Protein AF-A0A2N0PRN5-F1 (afdb_monomer)

Sequence (89 aa):
MNVLKVTHIYKVEEFKNIVETSIKKGQYINIQEVYSILKLSRECNAQGLINFYENHIKSNKEIFREQLNQSENATNEEMLQLINSILER

Secondary structure (DSSP, 8-state):
--HHHHHHHTT-HHHHHHHHHHHHHT----HHHHHHHHHHHHHTT-HHHHHHHHHHHHHTHHHHHHHHHHHTTSS-HHHHHHHHHHHT-

Structure (mmCIF, N/CA/C/O backbone):
data_AF-A0A2N0PRN5-F1
#
_entry.id   AF-A0A2N0PRN5-F1
#
loop_
_atom_site.group_PDB
_atom_site.id
_atom_site.type_symbol
_atom_site.label_atom_id
_atom_site.label_alt_id
_atom_site.label_comp_id
_atom_site.label_asym_id
_atom_site.label_entity_id
_atom_site.label_seq_id
_atom_site.pdbx_PDB_ins_code
_atom_site.Cartn_x
_atom_site.Cartn_y
_atom_site.Cartn_z
_atom_site.occupancy
_atom_site.B_iso_or_equiv
_atom_site.auth_seq_id
_atom_site.auth_comp_id
_atom_site.auth_asym_id
_atom_site.auth_atom_id
_atom_site.pdbx_PDB_model_num
ATOM 1 N N . MET A 1 1 ? 10.129 -10.341 -10.259 1.00 56.81 1 MET A N 1
ATOM 2 C CA . MET A 1 1 ? 9.647 -9.266 -11.156 1.00 56.81 1 MET A CA 1
ATOM 3 C C . MET A 1 1 ? 8.280 -8.818 -10.648 1.00 56.81 1 MET A C 1
ATOM 5 O O . MET A 1 1 ? 7.418 -9.674 -10.517 1.00 56.81 1 MET A O 1
ATOM 9 N N . ASN A 1 2 ? 8.081 -7.546 -10.284 1.00 86.50 2 ASN A N 1
ATOM 10 C CA . ASN A 1 2 ? 6.764 -7.041 -9.864 1.00 86.50 2 ASN A CA 1
ATOM 11 C C . ASN A 1 2 ? 6.082 -6.357 -11.058 1.00 86.50 2 ASN A C 1
ATOM 13 O O . ASN A 1 2 ? 6.696 -5.485 -11.670 1.00 86.50 2 ASN A O 1
ATOM 17 N N . VAL A 1 3 ? 4.848 -6.745 -11.396 1.00 94.56 3 VAL A N 1
ATOM 18 C CA . VAL A 1 3 ? 4.161 -6.255 -12.606 1.00 94.56 3 VAL A CA 1
ATOM 19 C C . VAL A 1 3 ? 3.990 -4.732 -12.584 1.00 94.56 3 VAL A C 1
ATOM 21 O O . VAL A 1 3 ? 4.241 -4.093 -13.599 1.00 94.56 3 VAL A O 1
ATOM 24 N N . LEU A 1 4 ? 3.698 -4.131 -11.423 1.00 95.81 4 LEU A N 1
ATOM 25 C CA . LEU A 1 4 ? 3.578 -2.673 -11.282 1.00 95.81 4 LEU A CA 1
ATOM 26 C C . LEU A 1 4 ? 4.897 -1.952 -11.612 1.00 95.81 4 LEU A C 1
ATOM 28 O O . LEU A 1 4 ? 4.907 -0.928 -12.297 1.00 95.81 4 LEU A O 1
ATOM 32 N N . LYS A 1 5 ? 6.031 -2.523 -11.179 1.00 96.12 5 LYS A N 1
ATOM 33 C CA . LYS A 1 5 ? 7.367 -2.007 -11.520 1.00 96.12 5 LYS A CA 1
ATOM 34 C C . LYS A 1 5 ? 7.645 -2.107 -13.015 1.00 96.12 5 LYS A C 1
ATOM 36 O O . LYS A 1 5 ? 8.179 -1.166 -13.591 1.00 96.12 5 LYS A O 1
ATOM 41 N N . VAL A 1 6 ? 7.271 -3.219 -13.649 1.00 96.38 6 VAL A N 1
ATOM 42 C CA . VAL A 1 6 ? 7.443 -3.409 -15.099 1.00 96.38 6 VAL A CA 1
ATOM 43 C C . VAL A 1 6 ? 6.652 -2.354 -15.867 1.00 96.38 6 VAL A C 1
ATOM 45 O O . VAL A 1 6 ? 7.222 -1.668 -16.713 1.00 96.38 6 VAL A O 1
ATOM 48 N N . THR A 1 7 ? 5.373 -2.160 -15.536 1.00 96.25 7 THR A N 1
ATOM 49 C CA . THR A 1 7 ? 4.542 -1.146 -16.204 1.00 96.25 7 THR A CA 1
ATOM 50 C C . THR A 1 7 ? 5.082 0.265 -16.001 1.00 96.25 7 THR A C 1
ATOM 52 O O . THR A 1 7 ? 5.013 1.078 -16.917 1.00 96.25 7 THR A O 1
ATOM 55 N N . HIS A 1 8 ? 5.669 0.544 -14.832 1.00 95.62 8 HIS A N 1
ATOM 56 C CA . HIS A 1 8 ? 6.295 1.830 -14.542 1.00 95.62 8 HIS A CA 1
ATOM 57 C C . HIS A 1 8 ? 7.576 2.067 -15.361 1.00 95.62 8 HIS A C 1
ATOM 59 O O . HIS A 1 8 ? 7.696 3.105 -16.007 1.00 95.62 8 HIS A O 1
ATOM 65 N N . ILE A 1 9 ? 8.503 1.100 -15.391 1.00 96.69 9 ILE A N 1
ATOM 66 C CA . ILE A 1 9 ? 9.782 1.201 -16.124 1.00 96.69 9 ILE A CA 1
ATOM 67 C C . ILE A 1 9 ? 9.544 1.416 -17.621 1.00 96.69 9 ILE A C 1
ATOM 69 O O . ILE A 1 9 ? 10.162 2.287 -18.231 1.00 96.69 9 ILE A O 1
ATOM 73 N N . TYR A 1 10 ? 8.624 0.646 -18.206 1.00 96.69 10 TYR A N 1
ATOM 74 C CA . TYR A 1 10 ? 8.314 0.724 -19.634 1.00 96.69 10 TYR A CA 1
ATOM 75 C C . TYR A 1 10 ? 7.248 1.774 -19.977 1.00 96.69 10 TYR A C 1
ATOM 77 O O . TYR A 1 10 ? 6.878 1.892 -21.142 1.00 96.69 10 TYR A O 1
ATOM 85 N N . LYS A 1 11 ? 6.773 2.550 -18.991 1.00 95.94 11 LYS A N 1
ATOM 86 C CA . LYS A 1 11 ? 5.787 3.633 -19.165 1.00 95.94 11 LYS A CA 1
ATOM 87 C C . LYS A 1 11 ? 4.503 3.180 -19.881 1.00 95.94 11 LYS A C 1
ATOM 89 O O . LYS A 1 11 ? 3.944 3.904 -20.702 1.00 95.94 11 LYS A O 1
ATOM 94 N N . VAL A 1 12 ? 4.036 1.968 -19.573 1.00 96.38 12 VAL A N 1
ATOM 95 C CA . VAL A 1 12 ? 2.820 1.377 -20.158 1.00 96.38 12 VAL A CA 1
ATOM 96 C C . VAL A 1 12 ? 1.624 1.710 -19.263 1.00 96.38 12 VAL A C 1
ATOM 98 O O . VAL A 1 12 ? 1.174 0.883 -18.468 1.00 96.38 12 VAL A O 1
ATOM 101 N N . GLU A 1 13 ? 1.137 2.949 -19.356 1.00 94.81 13 GLU A N 1
ATOM 102 C CA . GLU A 1 13 ? 0.199 3.516 -18.374 1.00 94.81 13 GLU A CA 1
ATOM 103 C C . GLU A 1 13 ? -1.165 2.806 -18.342 1.00 94.81 13 GLU A C 1
ATOM 105 O O . GLU A 1 13 ? -1.726 2.582 -17.272 1.00 94.81 13 GLU A O 1
ATOM 110 N N . GLU A 1 14 ? -1.679 2.370 -19.496 1.00 96.44 14 GLU A N 1
ATOM 111 C CA . GLU A 1 14 ? -2.929 1.600 -19.563 1.00 96.44 14 GLU A CA 1
ATOM 112 C C . GLU A 1 14 ? -2.825 0.298 -18.757 1.00 96.44 14 GLU A C 1
ATOM 114 O O . GLU A 1 14 ? -3.691 -0.015 -17.937 1.00 96.44 14 GLU A O 1
ATOM 119 N N . PHE A 1 15 ? -1.714 -0.429 -18.914 1.00 96.88 15 PHE A N 1
ATOM 120 C CA . PHE A 1 15 ? -1.497 -1.655 -18.159 1.00 96.88 15 PHE A CA 1
ATOM 121 C C . PHE A 1 15 ? -1.234 -1.364 -16.676 1.00 96.88 15 PHE A C 1
ATOM 123 O O . PHE A 1 15 ? -1.750 -2.078 -15.816 1.00 96.88 15 PHE A O 1
ATOM 130 N N . LYS A 1 16 ? -0.519 -0.278 -16.353 1.00 96.25 16 LYS A N 1
ATOM 131 C CA . LYS A 1 16 ? -0.330 0.178 -14.966 1.00 96.25 16 LYS A CA 1
ATOM 132 C C . LYS A 1 16 ? -1.678 0.391 -14.265 1.00 96.25 16 LYS A C 1
ATOM 134 O O . LYS A 1 16 ? -1.880 -0.122 -13.166 1.00 96.25 16 LYS A O 1
ATOM 139 N N . ASN A 1 17 ? -2.631 1.043 -14.931 1.00 95.81 17 ASN A N 1
ATOM 140 C CA . ASN A 1 17 ? -3.977 1.278 -14.396 1.00 95.81 17 ASN A CA 1
ATOM 141 C C . ASN A 1 17 ? -4.755 -0.025 -14.138 1.00 95.81 17 ASN A C 1
ATOM 143 O O . ASN A 1 17 ? -5.447 -0.150 -13.120 1.00 95.81 17 ASN A O 1
ATOM 147 N N . ILE A 1 18 ? -4.625 -1.018 -15.026 1.00 97.25 18 ILE A N 1
ATOM 148 C CA . ILE A 1 18 ? -5.221 -2.353 -14.844 1.00 97.25 18 ILE A CA 1
ATOM 149 C C . ILE A 1 18 ? -4.606 -3.057 -13.628 1.00 97.25 18 ILE A C 1
ATOM 151 O O . ILE A 1 18 ? -5.331 -3.642 -12.816 1.00 97.25 18 ILE A O 1
ATOM 155 N N . VAL A 1 19 ? -3.283 -2.977 -13.474 1.00 96.94 19 VAL A N 1
ATOM 156 C CA . VAL A 1 19 ? -2.559 -3.560 -12.337 1.00 96.94 19 VAL A CA 1
ATOM 157 C C . VAL A 1 19 ? -2.997 -2.902 -11.029 1.00 96.94 19 VAL A C 1
ATOM 159 O O . VAL A 1 19 ? -3.393 -3.612 -10.106 1.00 96.94 19 VAL A O 1
ATOM 162 N N . GLU A 1 20 ? -3.018 -1.567 -10.951 1.00 97.00 20 GLU A N 1
ATOM 163 C CA . GLU A 1 20 ? -3.487 -0.844 -9.761 1.00 97.00 20 GLU A CA 1
ATOM 164 C C . GLU A 1 20 ? -4.928 -1.222 -9.397 1.00 97.00 20 GLU A C 1
ATOM 166 O O . GLU A 1 20 ? -5.229 -1.490 -8.234 1.00 97.00 20 GLU A O 1
ATOM 171 N N . THR A 1 21 ? -5.819 -1.300 -10.388 1.00 97.38 21 THR A N 1
ATOM 172 C CA . THR A 1 21 ? -7.218 -1.698 -10.176 1.00 97.38 21 THR A CA 1
ATOM 173 C C . THR A 1 21 ? -7.327 -3.128 -9.647 1.00 97.38 21 THR A C 1
ATOM 175 O O . THR A 1 21 ? -8.135 -3.401 -8.759 1.00 97.38 21 THR A O 1
ATOM 178 N N . SER A 1 22 ? -6.501 -4.041 -10.155 1.00 96.75 22 SER A N 1
ATOM 179 C CA . SER A 1 22 ? -6.483 -5.440 -9.719 1.00 96.75 22 SER A CA 1
ATOM 180 C C . SER A 1 22 ? -5.983 -5.579 -8.280 1.00 96.75 22 SER A C 1
ATOM 182 O O . SER A 1 22 ? -6.597 -6.292 -7.493 1.00 96.75 22 SER A O 1
ATOM 184 N N . ILE A 1 23 ? -4.940 -4.833 -7.897 1.00 97.00 23 ILE A N 1
ATOM 185 C CA . ILE A 1 23 ? -4.428 -4.819 -6.516 1.00 97.00 23 ILE A CA 1
ATOM 186 C C . ILE A 1 23 ? -5.477 -4.245 -5.549 1.00 97.00 23 ILE A C 1
ATOM 188 O O . ILE A 1 23 ? -5.651 -4.771 -4.452 1.00 97.00 23 ILE A O 1
ATOM 192 N N . LYS A 1 24 ? -6.211 -3.191 -5.936 1.00 97.50 24 LYS A N 1
ATOM 193 C CA . LYS A 1 24 ? -7.285 -2.608 -5.102 1.00 97.50 24 LYS A CA 1
ATOM 194 C C . LYS A 1 24 ? -8.421 -3.595 -4.831 1.00 97.50 24 LYS A C 1
ATOM 196 O O 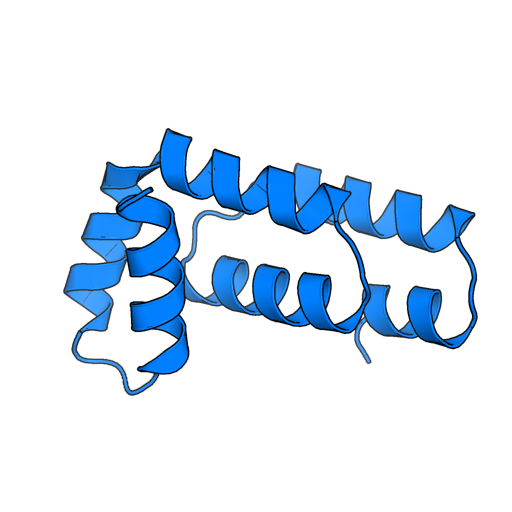. LYS A 1 24 ? -8.939 -3.628 -3.719 1.00 97.50 24 LYS A O 1
ATOM 201 N N . LYS A 1 25 ? -8.789 -4.417 -5.822 1.00 96.50 25 LYS A N 1
ATOM 202 C CA . LYS A 1 25 ? -9.822 -5.460 -5.669 1.00 96.50 25 LYS A CA 1
ATOM 203 C C . LYS A 1 25 ? -9.454 -6.521 -4.631 1.00 96.50 25 LYS A C 1
ATOM 205 O O . LYS A 1 25 ? -10.359 -7.128 -4.076 1.00 96.50 25 LYS A O 1
ATOM 210 N N . GLY A 1 26 ? -8.161 -6.727 -4.372 1.00 94.12 26 GLY A N 1
ATOM 211 C CA . GLY A 1 26 ? -7.695 -7.669 -3.357 1.00 94.12 26 GLY A CA 1
ATOM 212 C C . GLY A 1 26 ? -8.071 -7.275 -1.929 1.00 94.12 26 GLY A C 1
ATOM 213 O O . GLY A 1 26 ? -8.196 -8.163 -1.098 1.00 94.12 26 GLY A O 1
ATOM 214 N N . GLN A 1 27 ? -8.275 -5.976 -1.653 1.00 94.50 27 GLN A N 1
ATOM 215 C CA . GLN A 1 27 ? -8.619 -5.449 -0.321 1.00 94.50 27 GLN A CA 1
ATOM 216 C C . GLN A 1 27 ? -7.788 -6.092 0.804 1.00 94.50 27 GLN A C 1
ATOM 218 O O . GLN A 1 27 ? -8.326 -6.573 1.799 1.00 94.50 27 GLN A O 1
ATOM 223 N N . TYR A 1 28 ? -6.468 -6.151 0.605 1.00 96.38 28 TYR A N 1
ATOM 224 C CA . TYR A 1 28 ? -5.568 -6.829 1.533 1.00 96.38 28 TYR A CA 1
ATOM 225 C C . TYR A 1 28 ? -5.609 -6.166 2.913 1.00 96.38 28 TYR A C 1
ATOM 227 O O . TYR A 1 28 ? -5.499 -4.944 3.029 1.00 96.38 28 TYR A O 1
ATOM 235 N N . ILE A 1 29 ? -5.716 -6.997 3.950 1.00 95.44 29 ILE A N 1
ATOM 236 C CA . ILE A 1 29 ? -5.738 -6.570 5.356 1.00 95.44 29 ILE A CA 1
ATOM 237 C C . ILE A 1 29 ? -4.509 -7.032 6.140 1.00 95.44 29 ILE A C 1
ATOM 239 O O . ILE A 1 29 ? -4.330 -6.607 7.277 1.00 95.44 29 ILE A O 1
ATOM 243 N N . ASN A 1 30 ? -3.663 -7.896 5.572 1.00 94.75 30 ASN A N 1
ATOM 244 C CA . ASN A 1 30 ? -2.425 -8.298 6.227 1.00 94.75 30 ASN A CA 1
ATOM 245 C C . ASN A 1 30 ? -1.419 -7.141 6.189 1.00 94.75 30 ASN A C 1
ATOM 247 O O . ASN A 1 30 ? -1.121 -6.589 5.127 1.00 94.75 30 ASN A O 1
ATOM 251 N N . ILE A 1 31 ? -0.864 -6.789 7.344 1.00 93.75 31 ILE A N 1
ATOM 252 C CA . ILE A 1 31 ? 0.016 -5.630 7.487 1.00 93.75 31 ILE A CA 1
ATOM 253 C C . ILE A 1 31 ? 1.280 -5.712 6.620 1.00 93.75 31 ILE A C 1
ATOM 255 O O . ILE A 1 31 ? 1.692 -4.703 6.046 1.00 93.75 31 ILE A O 1
ATOM 259 N N . GLN A 1 32 ? 1.864 -6.902 6.457 1.00 92.56 32 GLN A N 1
ATOM 260 C CA . GLN A 1 32 ? 3.075 -7.094 5.656 1.00 92.56 32 GLN A CA 1
ATOM 261 C C . GLN A 1 32 ? 2.779 -6.951 4.160 1.00 92.56 32 GLN A C 1
ATOM 263 O O . GLN A 1 32 ? 3.560 -6.340 3.422 1.00 92.56 32 GLN A O 1
ATOM 268 N N . GLU A 1 33 ? 1.635 -7.472 3.709 1.00 94.25 33 GLU A N 1
ATOM 269 C CA . GLU A 1 33 ? 1.176 -7.329 2.325 1.00 94.25 33 GLU A CA 1
ATOM 270 C C . GLU A 1 33 ? 0.896 -5.861 2.002 1.00 94.25 33 GLU A C 1
ATOM 272 O O . GLU A 1 33 ? 1.408 -5.327 1.016 1.00 94.25 33 GLU A O 1
ATOM 277 N N . VAL A 1 34 ? 0.151 -5.177 2.874 1.00 96.25 34 VAL A N 1
ATOM 278 C CA . VAL A 1 34 ? -0.202 -3.764 2.705 1.00 96.25 34 VAL A CA 1
ATOM 279 C C . VAL A 1 34 ? 1.033 -2.869 2.740 1.00 96.25 34 VAL A C 1
ATOM 281 O O . VAL A 1 34 ? 1.170 -1.988 1.889 1.00 9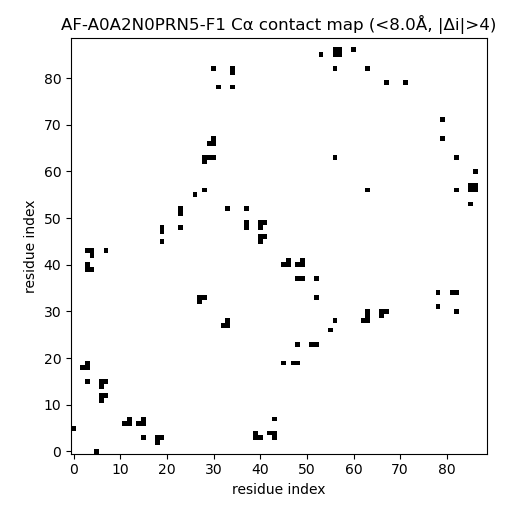6.25 34 VAL A O 1
ATOM 284 N N . TYR A 1 35 ? 1.978 -3.116 3.649 1.00 95.44 35 TYR A N 1
ATOM 285 C CA . TYR A 1 35 ? 3.264 -2.416 3.663 1.00 95.44 35 TYR A CA 1
ATOM 286 C C . TYR A 1 35 ? 4.030 -2.606 2.352 1.00 95.44 35 TYR A C 1
ATOM 288 O O . TYR A 1 35 ? 4.489 -1.631 1.753 1.00 95.44 35 TYR A O 1
ATOM 296 N N . SER A 1 36 ? 4.122 -3.847 1.868 1.00 94.69 36 SER A N 1
ATOM 297 C CA . SER A 1 36 ? 4.806 -4.163 0.611 1.00 94.69 36 SER A CA 1
ATOM 298 C C . SER A 1 36 ? 4.157 -3.443 -0.571 1.00 94.69 36 SER A C 1
ATOM 300 O O . SER A 1 36 ? 4.856 -2.862 -1.405 1.00 94.69 36 SER A O 1
ATOM 302 N N . ILE A 1 37 ? 2.822 -3.416 -0.618 1.00 96.50 37 ILE A N 1
ATOM 303 C CA . ILE A 1 37 ? 2.053 -2.686 -1.629 1.00 96.50 37 ILE A CA 1
ATOM 304 C C . ILE A 1 37 ? 2.334 -1.186 -1.546 1.00 96.50 37 ILE A C 1
ATOM 306 O O . ILE A 1 37 ? 2.636 -0.580 -2.572 1.00 96.50 37 ILE A O 1
ATOM 310 N N . LEU A 1 38 ? 2.278 -0.576 -0.360 1.00 97.31 38 LEU A N 1
ATOM 311 C CA . LEU A 1 38 ? 2.534 0.857 -0.182 1.00 97.31 38 LEU A CA 1
ATOM 312 C C . LEU A 1 38 ? 3.960 1.238 -0.591 1.00 97.31 38 LEU A C 1
ATOM 314 O O . LEU A 1 38 ? 4.145 2.227 -1.303 1.00 97.31 38 LEU A O 1
ATOM 318 N N . LYS A 1 39 ? 4.958 0.437 -0.200 1.00 96.00 39 LYS A N 1
ATOM 319 C CA . LYS A 1 39 ? 6.362 0.642 -0.580 1.00 96.00 39 LYS A CA 1
ATOM 320 C C . LYS A 1 39 ? 6.525 0.629 -2.099 1.00 96.00 39 LYS A C 1
ATOM 322 O O . LYS A 1 39 ? 7.012 1.597 -2.678 1.00 96.00 39 LYS A O 1
ATOM 327 N N . LEU A 1 40 ? 6.014 -0.412 -2.757 1.00 96.12 40 LEU A N 1
ATOM 328 C CA . LEU A 1 40 ? 6.044 -0.529 -4.216 1.00 96.12 40 LEU A CA 1
ATOM 329 C C . LEU A 1 40 ? 5.271 0.593 -4.916 1.00 96.12 40 LEU A C 1
ATOM 331 O O . LEU A 1 40 ? 5.706 1.084 -5.955 1.00 96.12 40 LEU A O 1
ATOM 335 N N . SER A 1 41 ? 4.139 1.010 -4.350 1.00 96.81 41 SER A N 1
ATOM 336 C CA . SER A 1 41 ? 3.314 2.079 -4.913 1.00 96.81 41 SER A CA 1
ATOM 337 C C . SER A 1 41 ? 4.055 3.414 -4.916 1.00 96.81 41 SER A C 1
ATOM 339 O O . SER A 1 41 ? 3.989 4.137 -5.908 1.00 96.81 41 SER A O 1
ATOM 341 N N . ARG A 1 42 ? 4.806 3.720 -3.849 1.00 96.38 42 ARG A N 1
ATOM 342 C CA . ARG A 1 42 ? 5.667 4.912 -3.782 1.00 96.38 42 ARG A CA 1
ATOM 343 C C . ARG A 1 42 ? 6.816 4.838 -4.778 1.00 96.38 42 ARG A C 1
ATOM 345 O O . ARG A 1 42 ? 7.030 5.793 -5.510 1.00 96.38 42 ARG A O 1
ATOM 352 N N . GLU A 1 43 ? 7.485 3.691 -4.875 1.00 95.88 43 GLU A N 1
ATOM 353 C CA . GLU A 1 43 ? 8.565 3.476 -5.851 1.00 95.88 43 GLU A CA 1
ATOM 354 C C . GLU A 1 43 ? 8.093 3.614 -7.311 1.00 95.88 43 GLU A C 1
ATOM 356 O O . GLU A 1 43 ? 8.881 3.986 -8.174 1.00 95.88 43 GLU A O 1
ATOM 361 N N . CYS A 1 44 ? 6.819 3.323 -7.600 1.00 96.12 44 CYS A N 1
ATOM 362 C CA . CYS A 1 44 ? 6.252 3.359 -8.955 1.00 96.12 44 CYS A CA 1
ATOM 363 C C . CYS A 1 44 ? 5.411 4.614 -9.254 1.00 96.12 44 CYS A C 1
ATOM 365 O O . CYS A 1 44 ? 4.734 4.661 -10.290 1.00 96.12 44 CYS A O 1
ATOM 367 N N . ASN A 1 45 ? 5.390 5.605 -8.351 1.00 94.62 45 ASN A N 1
ATOM 368 C CA . ASN A 1 45 ? 4.511 6.779 -8.425 1.00 94.62 45 ASN A CA 1
ATOM 369 C C . ASN A 1 45 ? 3.039 6.399 -8.710 1.00 94.62 45 ASN A C 1
ATOM 371 O O . ASN A 1 45 ? 2.392 6.943 -9.606 1.00 94.62 45 ASN A O 1
ATOM 375 N N . ALA A 1 46 ? 2.516 5.398 -7.999 1.00 96.19 46 ALA A N 1
ATOM 376 C CA . ALA A 1 46 ? 1.144 4.898 -8.118 1.00 96.19 46 ALA A CA 1
ATOM 377 C C . ALA A 1 46 ? 0.231 5.579 -7.081 1.00 96.19 46 ALA A C 1
ATOM 379 O O . ALA A 1 46 ? -0.252 4.950 -6.137 1.00 96.19 46 ALA A O 1
ATOM 380 N N . GLN A 1 47 ? 0.026 6.895 -7.217 1.00 96.19 47 GLN A N 1
ATOM 381 C CA . GLN A 1 47 ? -0.662 7.703 -6.197 1.00 96.19 47 GLN A CA 1
ATOM 382 C C . GLN A 1 47 ? -2.091 7.222 -5.909 1.00 96.19 47 GLN A C 1
ATOM 384 O O . GLN A 1 47 ? -2.542 7.245 -4.764 1.00 96.19 47 GLN A O 1
ATOM 389 N N . GLY A 1 48 ? -2.797 6.734 -6.932 1.00 95.56 48 GLY A N 1
ATOM 390 C CA . GLY A 1 48 ? -4.136 6.180 -6.769 1.00 95.56 48 GLY A CA 1
ATOM 391 C C . GLY A 1 48 ? -4.163 4.936 -5.877 1.00 95.56 48 GLY A C 1
ATOM 392 O O . GLY A 1 48 ? -5.166 4.700 -5.203 1.00 95.56 48 GLY A O 1
ATOM 393 N N . LEU A 1 49 ? -3.097 4.135 -5.877 1.00 96.75 49 LEU A N 1
ATOM 394 C CA . LEU A 1 49 ? -2.948 2.958 -5.024 1.00 96.75 49 LEU A CA 1
ATOM 395 C C . LEU A 1 49 ? -2.534 3.339 -3.596 1.00 96.75 49 LEU A C 1
ATOM 397 O O . LEU A 1 49 ? -3.085 2.785 -2.646 1.00 96.75 49 LEU A O 1
ATOM 401 N N . ILE A 1 50 ? -1.653 4.338 -3.450 1.00 97.94 50 ILE A N 1
ATOM 402 C CA . ILE A 1 50 ? -1.258 4.906 -2.148 1.00 97.94 50 ILE A CA 1
ATOM 403 C C . ILE A 1 50 ? -2.493 5.414 -1.402 1.00 97.94 50 ILE A C 1
ATOM 405 O O . ILE A 1 50 ? -2.792 4.938 -0.310 1.00 97.94 50 ILE A O 1
ATOM 409 N N . ASN A 1 51 ? -3.260 6.314 -2.027 1.00 97.88 51 ASN A N 1
ATOM 410 C CA . ASN A 1 51 ? -4.438 6.920 -1.403 1.00 97.88 51 ASN A CA 1
ATOM 411 C C . ASN A 1 51 ? -5.479 5.866 -1.006 1.00 97.88 51 ASN A C 1
ATOM 413 O O . ASN A 1 51 ? -6.111 5.969 0.043 1.00 97.88 51 ASN A O 1
ATOM 417 N N . PHE A 1 52 ? -5.659 4.843 -1.848 1.00 98.12 52 PHE A N 1
ATOM 418 C CA . PHE A 1 52 ? -6.583 3.756 -1.556 1.00 98.12 52 PHE A CA 1
ATOM 419 C C . PHE A 1 52 ? -6.172 2.997 -0.292 1.00 98.12 52 PHE A C 1
ATOM 421 O O . PHE A 1 52 ? -6.997 2.851 0.605 1.00 98.12 52 PHE A O 1
ATOM 428 N N . TYR A 1 53 ? -4.917 2.545 -0.195 1.00 98.06 53 TYR A N 1
ATOM 429 C CA . TYR A 1 53 ? -4.476 1.749 0.953 1.00 98.06 53 TYR A CA 1
ATOM 430 C C . TYR A 1 53 ? -4.323 2.571 2.233 1.00 98.06 53 TYR A C 1
ATOM 432 O O . TYR A 1 53 ? -4.632 2.055 3.301 1.00 98.06 53 TYR A O 1
ATOM 440 N N . GLU A 1 54 ? -3.951 3.850 2.155 1.00 97.81 54 GLU A N 1
ATOM 441 C CA . GLU A 1 54 ? -3.968 4.730 3.331 1.00 97.81 54 GLU A CA 1
ATOM 442 C C . GLU A 1 54 ? -5.392 4.877 3.893 1.00 97.81 54 GLU A C 1
ATOM 444 O O . GLU A 1 54 ? -5.612 4.687 5.089 1.00 97.81 54 GLU A O 1
ATOM 449 N N . ASN A 1 55 ? -6.391 5.103 3.033 1.00 97.75 55 ASN A N 1
ATOM 450 C CA . ASN A 1 55 ? -7.795 5.136 3.455 1.00 97.75 55 ASN A CA 1
ATOM 451 C C . ASN A 1 55 ? -8.297 3.768 3.936 1.00 97.75 55 ASN A C 1
ATOM 453 O O . ASN A 1 55 ? -9.098 3.694 4.872 1.00 97.75 55 ASN A O 1
ATOM 457 N N . HIS A 1 56 ? -7.832 2.684 3.316 1.00 97.62 56 HIS A N 1
ATOM 458 C CA . HIS A 1 56 ? -8.192 1.322 3.697 1.00 97.62 56 HIS A CA 1
ATOM 459 C C . HIS A 1 56 ? -7.670 0.970 5.095 1.00 97.62 56 HIS A C 1
ATOM 461 O O . HIS A 1 56 ? -8.427 0.423 5.896 1.00 97.62 56 HIS A O 1
ATOM 467 N N . ILE A 1 57 ? -6.430 1.354 5.420 1.00 97.75 57 ILE A N 1
ATOM 468 C CA . ILE A 1 57 ? -5.850 1.211 6.763 1.00 97.75 57 ILE A CA 1
ATOM 469 C C . ILE A 1 57 ? -6.694 1.968 7.786 1.00 97.75 57 ILE A C 1
ATOM 471 O O . ILE A 1 57 ? -7.108 1.390 8.788 1.00 97.75 57 ILE A O 1
ATOM 475 N N . LYS A 1 58 ? -7.019 3.237 7.512 1.00 97.00 58 LYS A N 1
ATOM 476 C CA . LYS A 1 58 ? -7.839 4.060 8.416 1.00 97.00 58 LYS A CA 1
ATOM 477 C C . LYS A 1 58 ? -9.231 3.472 8.645 1.00 97.00 58 LYS A C 1
ATOM 479 O O . LYS A 1 58 ? -9.714 3.444 9.775 1.00 97.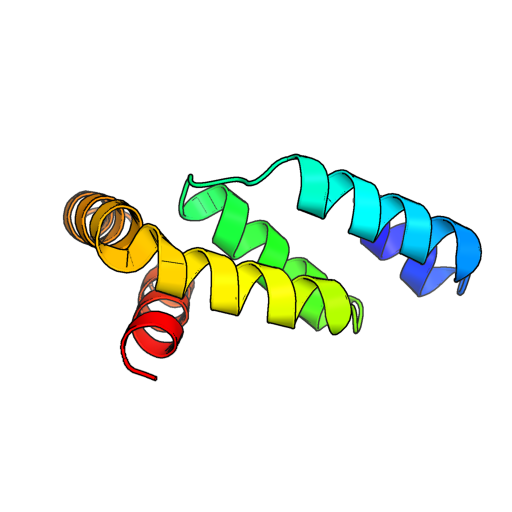00 58 LYS A O 1
ATOM 484 N N . SER A 1 59 ? -9.859 2.966 7.585 1.00 97.06 59 SER A N 1
ATOM 485 C CA . SER A 1 59 ? -11.196 2.357 7.653 1.00 97.06 59 SER A CA 1
ATOM 486 C C . SER A 1 59 ? -11.208 1.043 8.442 1.00 97.06 59 SER A C 1
ATOM 488 O O . SER A 1 59 ? -12.235 0.683 9.005 1.00 97.06 59 SER A O 1
ATOM 490 N N . ASN A 1 60 ? -10.066 0.354 8.525 1.00 97.00 60 ASN A N 1
ATOM 491 C CA . ASN A 1 60 ? -9.900 -0.926 9.217 1.00 97.00 60 ASN A CA 1
ATOM 492 C C . ASN A 1 60 ? -8.926 -0.817 10.403 1.00 97.00 60 ASN A C 1
ATOM 494 O O . ASN A 1 60 ? -8.226 -1.774 10.7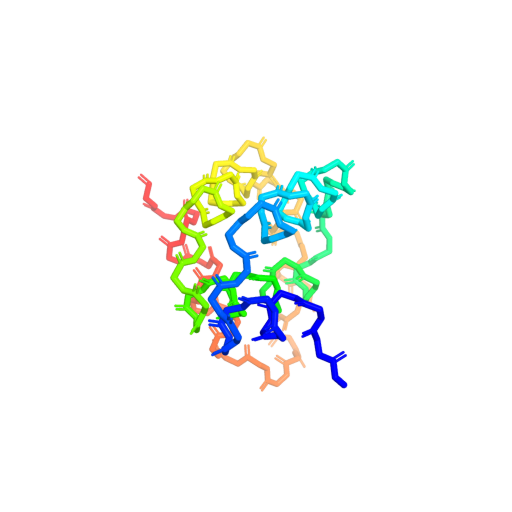32 1.00 97.00 60 ASN A O 1
ATOM 498 N N . LYS A 1 61 ? -8.866 0.358 11.043 1.00 95.69 61 LYS A N 1
ATOM 499 C CA . LYS A 1 61 ? -7.846 0.707 12.046 1.00 95.69 61 LYS A CA 1
ATOM 500 C C . LYS A 1 61 ? -7.654 -0.335 13.151 1.00 95.69 61 LYS A C 1
ATOM 502 O O . LYS A 1 61 ? -6.522 -0.582 13.544 1.00 95.69 61 LYS A O 1
ATOM 507 N N . GLU A 1 62 ? -8.731 -0.956 13.628 1.00 95.75 62 GLU A N 1
ATOM 508 C CA . GLU A 1 62 ? 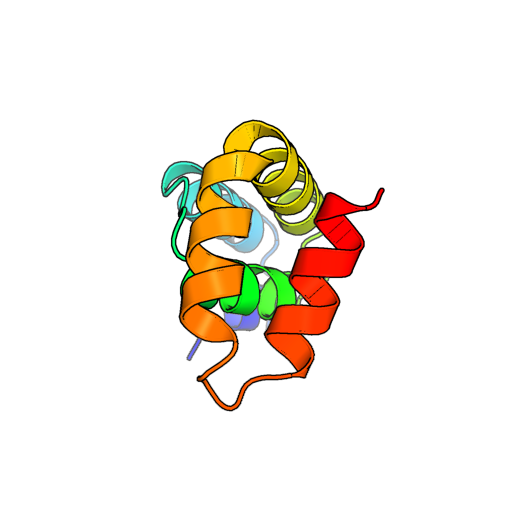-8.666 -1.932 14.724 1.00 95.75 62 GLU A CA 1
ATOM 509 C C . GLU A 1 62 ? -7.929 -3.207 14.295 1.00 95.75 62 GLU A C 1
ATOM 511 O O . GLU A 1 62 ? -7.064 -3.685 15.021 1.00 95.75 62 GLU A O 1
ATOM 516 N N . ILE A 1 63 ? -8.171 -3.683 13.067 1.00 95.75 63 ILE A N 1
ATOM 5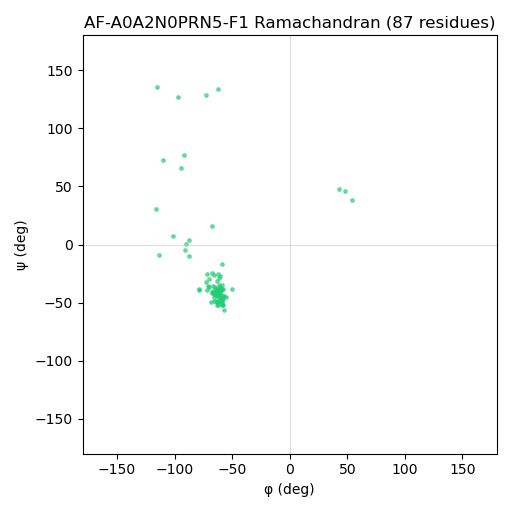17 C CA . ILE A 1 63 ? -7.492 -4.857 12.494 1.00 95.75 63 ILE A CA 1
ATOM 518 C C . ILE A 1 63 ? -5.988 -4.592 12.353 1.00 95.75 63 ILE A C 1
ATOM 520 O O . ILE A 1 63 ? -5.163 -5.440 12.692 1.00 95.75 63 ILE A O 1
ATOM 524 N N . PHE A 1 64 ? -5.616 -3.408 11.859 1.00 95.00 64 PHE A N 1
ATOM 525 C CA . PHE A 1 64 ? -4.207 -3.048 11.695 1.00 95.00 64 PHE A CA 1
ATOM 526 C C . PHE A 1 64 ? -3.507 -2.806 13.034 1.00 95.00 64 PHE A C 1
ATOM 528 O O . PHE A 1 64 ? -2.350 -3.189 13.170 1.00 95.00 64 PHE A O 1
ATOM 535 N N . ARG A 1 65 ? -4.190 -2.231 14.032 1.00 93.69 65 ARG A N 1
ATOM 536 C CA . ARG A 1 65 ? -3.660 -2.084 15.398 1.00 93.69 65 ARG A CA 1
ATOM 537 C C . ARG A 1 65 ? -3.420 -3.429 16.067 1.00 93.69 65 ARG A C 1
ATOM 539 O O . ARG A 1 65 ? -2.375 -3.624 16.675 1.00 93.69 65 ARG A O 1
ATOM 546 N N . GLU A 1 66 ? -4.357 -4.361 15.934 1.00 93.81 66 GLU A N 1
ATOM 547 C CA . GLU A 1 66 ? -4.200 -5.705 16.484 1.00 93.81 66 GLU A CA 1
ATOM 548 C C . GLU A 1 66 ? -2.985 -6.414 15.871 1.00 93.81 66 GLU A C 1
ATOM 550 O O . GLU A 1 66 ? -2.132 -6.925 16.596 1.00 93.81 66 GLU A O 1
ATOM 555 N N . GLN A 1 67 ? -2.852 -6.369 14.542 1.00 92.50 67 GLN A N 1
ATOM 556 C CA . GLN A 1 67 ? -1.690 -6.931 13.855 1.00 92.50 67 GLN A CA 1
ATOM 557 C C . GLN A 1 67 ? -0.387 -6.215 14.219 1.00 92.50 67 GLN A C 1
ATOM 559 O O . GLN A 1 67 ? 0.632 -6.882 14.377 1.00 92.50 67 GLN A O 1
ATOM 564 N N . LEU A 1 68 ? -0.409 -4.887 14.384 1.00 89.50 68 LEU A N 1
ATOM 565 C CA . LEU A 1 68 ? 0.748 -4.110 14.833 1.00 89.50 68 LEU A CA 1
ATOM 566 C C . LEU A 1 68 ? 1.246 -4.604 16.189 1.00 89.50 68 LEU A C 1
ATOM 568 O O . LEU A 1 68 ? 2.410 -4.981 16.286 1.00 89.50 68 LEU A O 1
ATOM 572 N N . ASN A 1 69 ? 0.357 -4.703 17.178 1.00 88.00 69 ASN A N 1
ATOM 573 C CA . ASN A 1 69 ? 0.682 -5.175 18.526 1.00 88.00 69 ASN A CA 1
ATOM 574 C C . ASN A 1 69 ? 1.224 -6.615 18.517 1.00 88.00 69 ASN A C 1
ATOM 576 O O . ASN A 1 69 ? 2.133 -6.954 19.268 1.00 88.00 69 ASN A O 1
ATOM 580 N N . GLN A 1 70 ? 0.699 -7.475 17.639 1.00 85.94 70 GLN A N 1
ATOM 581 C CA . GLN A 1 70 ? 1.226 -8.832 17.446 1.00 85.94 70 GLN A CA 1
ATOM 582 C C . GLN A 1 70 ? 2.603 -8.828 16.756 1.00 85.94 70 GLN A C 1
ATOM 584 O O . GLN A 1 70 ? 3.425 -9.717 16.990 1.00 85.94 70 GLN A O 1
ATOM 589 N N . SER A 1 71 ? 2.863 -7.824 15.916 1.00 74.19 71 SER A N 1
ATOM 590 C CA . SER A 1 71 ? 4.093 -7.657 15.140 1.00 74.19 71 SER A CA 1
ATOM 591 C C . SER A 1 71 ? 5.190 -6.843 15.829 1.00 74.19 71 SER A C 1
ATOM 593 O O . SER A 1 71 ? 6.293 -6.801 15.297 1.00 74.19 71 SER A O 1
ATOM 595 N N . GLU A 1 72 ? 4.955 -6.263 17.012 1.00 62.03 72 GLU A N 1
ATOM 596 C CA . GLU A 1 72 ? 5.998 -5.590 17.816 1.00 62.03 72 GLU A CA 1
ATOM 597 C C . GLU A 1 72 ? 7.164 -6.531 18.179 1.00 62.03 72 GLU A C 1
ATOM 599 O O . GLU A 1 72 ? 8.267 -6.083 18.480 1.00 62.03 72 GLU A O 1
ATOM 604 N N . ASN A 1 73 ? 6.961 -7.846 18.050 1.00 57.53 73 ASN A N 1
ATOM 605 C CA . ASN A 1 73 ? 7.997 -8.868 18.206 1.00 57.53 73 ASN A CA 1
ATOM 606 C C . ASN A 1 73 ? 8.744 -9.213 16.895 1.00 57.53 73 ASN A C 1
ATOM 608 O O . ASN A 1 73 ? 9.611 -10.088 16.897 1.00 57.53 73 ASN A O 1
ATOM 612 N N . ALA A 1 74 ? 8.403 -8.577 15.767 1.00 57.41 74 ALA A N 1
ATOM 613 C CA . ALA A 1 74 ? 8.928 -8.865 14.434 1.00 57.41 74 ALA A CA 1
ATOM 614 C C . ALA A 1 74 ? 9.739 -7.682 13.867 1.00 57.41 74 ALA A C 1
ATOM 616 O O . ALA A 1 74 ? 9.346 -6.523 13.912 1.00 57.41 74 ALA A O 1
ATOM 617 N N . THR A 1 75 ? 10.890 -8.006 13.283 1.00 61.84 75 THR A N 1
ATOM 618 C CA . THR A 1 75 ? 12.079 -7.171 13.018 1.00 61.84 75 THR A CA 1
ATOM 619 C C . THR A 1 75 ? 11.935 -6.032 11.986 1.00 61.84 75 THR A C 1
ATOM 621 O O . THR A 1 75 ? 12.947 -5.545 11.489 1.00 61.84 75 THR A O 1
ATOM 624 N N . ASN A 1 76 ? 10.724 -5.610 11.603 1.00 80.38 76 ASN A N 1
ATOM 625 C CA . ASN A 1 76 ? 10.519 -4.664 10.497 1.00 80.38 76 ASN A CA 1
ATOM 626 C C . ASN A 1 76 ? 10.047 -3.283 10.977 1.00 80.38 76 ASN A C 1
ATOM 628 O O . ASN A 1 76 ? 8.891 -2.900 10.801 1.00 80.38 76 ASN A O 1
ATOM 632 N N . GLU A 1 77 ? 10.966 -2.531 11.581 1.00 86.38 77 GLU A N 1
ATOM 633 C CA . GLU A 1 77 ? 10.705 -1.212 12.170 1.00 86.38 77 GLU A CA 1
ATOM 634 C C . GLU A 1 77 ? 10.150 -0.197 11.154 1.00 86.38 77 GLU A C 1
ATOM 636 O O . GLU A 1 77 ? 9.213 0.536 11.464 1.00 86.38 77 GLU A O 1
ATOM 641 N N . GLU A 1 78 ? 10.639 -0.213 9.907 1.00 89.88 78 GLU A N 1
ATO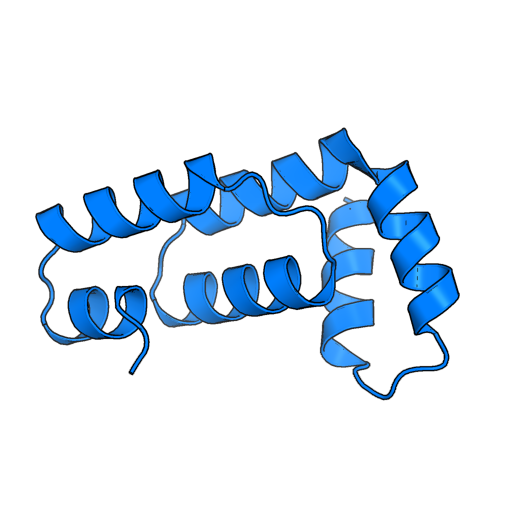M 642 C CA . GLU A 1 78 ? 10.117 0.644 8.829 1.00 89.88 78 GLU A CA 1
ATOM 643 C C . GLU A 1 78 ? 8.623 0.407 8.572 1.00 89.88 78 GLU A C 1
ATOM 645 O O . GLU A 1 78 ? 7.871 1.345 8.299 1.00 89.88 78 GLU A O 1
ATOM 650 N N . MET A 1 79 ? 8.185 -0.855 8.638 1.00 91.94 79 MET A N 1
ATOM 651 C CA . MET A 1 79 ? 6.779 -1.213 8.483 1.00 91.94 79 MET A CA 1
ATOM 652 C C . MET A 1 79 ? 5.949 -0.659 9.634 1.00 91.94 79 MET A C 1
ATOM 654 O O . MET A 1 79 ? 4.923 -0.025 9.382 1.00 91.94 79 MET A O 1
ATOM 658 N N . LEU A 1 80 ? 6.400 -0.875 10.872 1.00 89.88 80 LEU A N 1
ATOM 659 C CA . LEU A 1 80 ? 5.706 -0.405 12.071 1.00 89.88 80 LEU A CA 1
ATOM 660 C C . LEU A 1 80 ? 5.547 1.117 12.039 1.00 89.88 80 LEU A C 1
ATOM 662 O O . LEU A 1 80 ? 4.431 1.624 12.149 1.00 89.88 80 LEU A O 1
ATOM 666 N N . GLN A 1 81 ? 6.644 1.841 11.799 1.00 91.88 81 GLN A N 1
ATOM 667 C CA . GLN A 1 81 ? 6.645 3.301 11.702 1.00 91.88 81 GLN A CA 1
ATOM 668 C C . GLN A 1 81 ? 5.700 3.790 10.604 1.00 91.88 81 GLN A C 1
ATOM 670 O O . GLN A 1 81 ? 4.918 4.718 10.822 1.00 91.88 81 GLN A O 1
ATOM 675 N N . LEU A 1 82 ? 5.728 3.153 9.428 1.00 94.06 82 LEU A N 1
ATOM 676 C CA . LEU A 1 82 ? 4.879 3.577 8.328 1.00 94.06 82 LEU A CA 1
ATOM 677 C C . LEU A 1 82 ? 3.394 3.419 8.660 1.00 94.06 82 LEU A C 1
ATOM 679 O O . LEU A 1 82 ? 2.625 4.363 8.477 1.00 9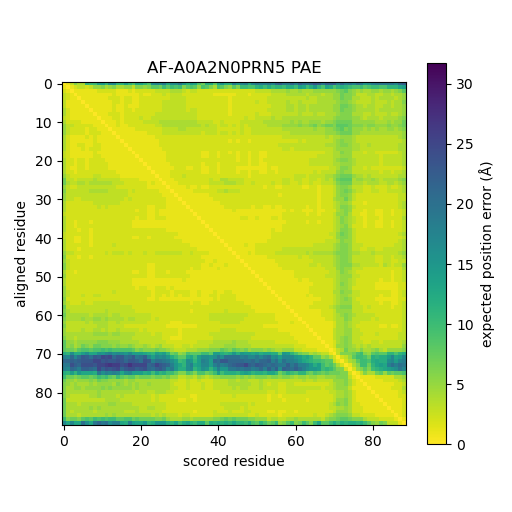4.06 82 LEU A O 1
ATOM 683 N N . ILE A 1 83 ? 2.984 2.232 9.105 1.00 94.00 83 ILE A N 1
ATOM 684 C CA . ILE A 1 83 ? 1.571 1.941 9.359 1.00 94.00 83 ILE A CA 1
ATOM 685 C C . ILE A 1 83 ? 1.062 2.779 10.539 1.00 94.00 83 ILE A C 1
ATOM 687 O O . ILE A 1 83 ? -0.015 3.367 10.426 1.00 94.00 83 ILE A O 1
ATOM 691 N N . ASN A 1 84 ? 1.858 2.945 11.603 1.00 92.38 84 ASN A N 1
ATOM 692 C CA . ASN A 1 84 ? 1.531 3.850 12.710 1.00 92.38 84 ASN A CA 1
ATOM 693 C C . ASN A 1 84 ? 1.322 5.291 12.226 1.00 92.38 84 ASN A C 1
ATOM 695 O O . ASN A 1 84 ? 0.288 5.886 12.520 1.00 92.38 84 ASN A O 1
ATOM 699 N N . SER A 1 85 ? 2.215 5.816 11.379 1.00 94.75 85 SER A N 1
ATOM 700 C CA . SER A 1 85 ? 2.077 7.180 10.845 1.00 94.75 85 SER A CA 1
ATOM 701 C C . SER A 1 85 ? 0.797 7.400 10.027 1.00 94.75 85 SER A C 1
ATOM 703 O O . SER A 1 85 ? 0.306 8.523 9.932 1.00 94.75 85 SER A O 1
ATOM 705 N N . ILE A 1 86 ? 0.246 6.344 9.418 1.00 95.38 86 ILE A N 1
ATOM 706 C CA . ILE A 1 86 ? -1.018 6.407 8.673 1.00 95.38 86 ILE A CA 1
ATOM 707 C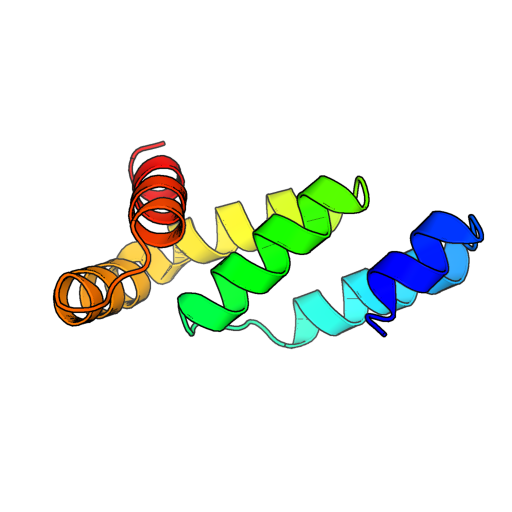 C . ILE A 1 86 ? -2.207 6.382 9.639 1.00 95.38 86 ILE A C 1
ATOM 709 O O . ILE A 1 86 ? -3.188 7.085 9.402 1.00 95.38 86 ILE A O 1
ATOM 713 N N . LEU A 1 87 ? -2.123 5.594 10.714 1.00 92.69 87 LEU A N 1
ATOM 714 C CA . LEU A 1 87 ? -3.175 5.463 11.726 1.00 92.69 87 LEU A CA 1
ATOM 715 C C . LEU A 1 87 ? -3.313 6.698 12.628 1.00 92.69 87 LEU A C 1
ATOM 717 O O . LEU A 1 87 ? -4.389 6.919 13.181 1.00 92.69 87 LEU A O 1
ATOM 721 N N . GLU A 1 88 ? -2.248 7.484 12.782 1.00 89.94 88 GLU A N 1
ATOM 722 C CA . GLU A 1 88 ? -2.217 8.700 13.608 1.00 89.94 88 GLU A CA 1
ATOM 723 C C . GLU A 1 88 ? -2.664 9.978 12.868 1.00 89.94 88 GLU A C 1
ATOM 725 O O . GLU A 1 88 ? -2.855 11.014 13.504 1.00 89.94 88 GLU A O 1
ATOM 730 N N . ARG A 1 89 ? -2.844 9.917 11.541 1.00 78.50 89 ARG A N 1
ATOM 731 C CA . ARG A 1 89 ? -3.312 11.030 10.690 1.00 78.50 89 ARG A CA 1
ATOM 732 C C . ARG A 1 89 ? -4.825 11.066 10.538 1.00 78.50 89 ARG A C 1
ATOM 734 O O . ARG A 1 89 ? -5.378 12.180 10.473 1.00 78.50 89 ARG A O 1
#

Mean predicted aligned error: 3.62 Å

Foldseek 3Di:
DDQLVVCLVVVVVVVNVVVLVVVLVVLDLQLVVLLVQCVVCVVSVVVVSNVSSLVSCCVVVVSVVVNLVVCVVPDCVVSSVVSVVSNVD

pLDDT: mean 92.44, std 9.12, range [56.81, 98.12]

Organism: NCBI:txid588596

Solvent-accessible surface area (backbone atoms only — not comparable to full-atom values): 5158 Å² total; per-residue (Å²): 137,58,70,60,52,52,24,46,77,71,64,37,60,73,60,32,52,54,48,48,52,54,59,58,72,61,66,72,76,52,66,69,60,43,45,51,50,46,53,51,23,62,78,46,72,34,60,75,51,40,57,49,51,52,52,48,47,53,76,40,42,68,63,50,50,52,51,46,67,68,39,74,84,51,96,50,61,71,51,53,54,51,54,50,59,55,69,76,106

Radius of gyration: 13.46 Å; Cα contacts (8 Å, |Δi|>4): 62; chains: 1; bounding box: 23×20×39 Å

Nearest PDB structures (foldseek):
  7rdr-assembly1_A  TM=4.816E-01  e=3.083E+00  unidentified
  8e0o-assembly1_A  TM=4.590E-01  e=2.909E+00  synthetic construct
  8e0n-assembly1_A  TM=4.140E-01  e=2.909E+00  synthetic construct
  8e12-assembly1_B  TM=3.904E-01  e=2.909E+00  synthetic construct
  8e0o-assembly1_C  TM=3.828E-01  e=2.909E+00  synthetic construct